Protein AF-W8T7S9-F1 (afdb_monomer_lite)

Secondary structure (DSSP, 8-state):
--HHHHHHHHHHHHHHHHHHHHHHHHHHHHHHHTSTT--HHHHHHHHHHHHHHHHHHHHHHHHHHHHHHHHHSS----HHHHHHHHHHHHHHHHHHHHHTT-TTHHHHHHHHHHHHHHHHHHHHHHHHHHHHH-SSSSTHHHHTTS-------------------

Radius of gyration: 23.25 Å; chains: 1; bounding box: 56×28×79 Å

Sequence (165 aa):
MNSYEVLKLLGWINIILASTQVSMYIVRRINKHLFKNKSETLKRSAKLLKKIHPYMGGMLAVTATIHGYMLLGGFRLHSGYFAWLIILAVVFFGWAGPRYKMKNWLKIHRALVLVLVGAVLFHVLKMKSLLFQYPYYFSARKSRANCTCRAVPNLSISSSILYFS

Organism: NCBI:txid1286171

Structure (mmCIF, N/CA/C/O backbone):
data_AF-W8T7S9-F1
#
_entry.id   AF-W8T7S9-F1
#
loop_
_atom_site.group_PDB
_atom_site.id
_atom_site.type_symbol
_atom_site.label_atom_id
_atom_site.label_alt_id
_atom_site.label_comp_id
_atom_site.label_asym_id
_atom_site.label_entity_id
_atom_site.label_seq_id
_atom_site.pdbx_PDB_ins_code
_atom_site.Cartn_x
_atom_site.Cartn_y
_atom_site.Cartn_z
_atom_site.occupancy
_atom_site.B_iso_or_equiv
_atom_site.auth_seq_id
_atom_site.auth_comp_id
_atom_site.auth_asym_id
_atom_site.auth_atom_id
_atom_site.pdbx_PDB_model_num
ATOM 1 N N . MET A 1 1 ? 22.263 11.734 -12.875 1.00 62.94 1 MET A N 1
ATOM 2 C CA . MET A 1 1 ? 21.929 10.510 -12.110 1.00 62.94 1 MET A CA 1
ATOM 3 C C . MET A 1 1 ? 21.719 9.378 -13.106 1.00 62.94 1 MET A C 1
ATOM 5 O O . MET A 1 1 ? 20.998 9.591 -14.072 1.00 62.94 1 MET A O 1
ATOM 9 N N . ASN A 1 2 ? 22.375 8.227 -12.942 1.00 77.62 2 ASN A N 1
ATOM 10 C CA . ASN A 1 2 ? 22.230 7.113 -13.887 1.00 77.62 2 ASN A CA 1
ATOM 11 C C . ASN A 1 2 ? 20.836 6.481 -13.764 1.00 77.62 2 ASN A C 1
ATOM 13 O O . ASN A 1 2 ? 20.331 6.327 -12.653 1.00 77.62 2 ASN A O 1
ATOM 17 N N . SER A 1 3 ? 20.236 6.055 -14.880 1.00 71.38 3 SER A N 1
ATOM 18 C CA . SER A 1 3 ? 18.887 5.454 -14.908 1.00 71.38 3 SER A CA 1
ATOM 19 C C . SER A 1 3 ? 18.744 4.241 -13.977 1.00 71.38 3 SER A C 1
ATOM 21 O O . SER A 1 3 ? 17.666 3.969 -13.458 1.00 71.38 3 SER A O 1
ATOM 23 N N . TYR A 1 4 ? 19.850 3.543 -13.718 1.00 74.69 4 TYR A N 1
ATOM 24 C CA . TYR A 1 4 ? 19.940 2.441 -12.763 1.00 74.69 4 TYR A CA 1
ATOM 25 C C . TYR A 1 4 ? 19.708 2.865 -11.304 1.00 74.69 4 TYR A C 1
ATOM 27 O O . TYR A 1 4 ? 18.937 2.222 -10.592 1.00 74.69 4 TYR A O 1
ATOM 35 N N . GLU A 1 5 ? 20.338 3.959 -10.871 1.00 78.44 5 GLU A N 1
ATOM 36 C CA . GLU A 1 5 ? 20.188 4.477 -9.506 1.00 78.44 5 GLU A CA 1
ATOM 37 C C . GLU A 1 5 ? 18.749 4.938 -9.264 1.00 78.44 5 GLU A C 1
ATOM 39 O O . GLU A 1 5 ? 18.167 4.659 -8.220 1.00 78.44 5 GLU A O 1
ATOM 44 N N . VAL A 1 6 ? 18.130 5.551 -10.280 1.00 80.56 6 VAL A N 1
ATOM 45 C CA . VAL A 1 6 ? 16.717 5.955 -10.245 1.00 80.56 6 VAL A CA 1
ATOM 46 C C . VAL A 1 6 ? 15.804 4.738 -10.071 1.00 80.56 6 VAL A C 1
ATOM 48 O O . VAL A 1 6 ? 14.937 4.741 -9.202 1.00 80.56 6 VAL A O 1
ATOM 51 N N . LEU A 1 7 ? 16.013 3.668 -10.845 1.00 77.88 7 LEU A N 1
ATOM 52 C CA . LEU A 1 7 ? 15.208 2.445 -10.748 1.00 77.88 7 LEU A CA 1
ATOM 53 C C . LEU A 1 7 ? 15.318 1.776 -9.374 1.00 77.88 7 LEU A C 1
ATOM 55 O O . LEU A 1 7 ? 14.298 1.378 -8.805 1.00 77.88 7 LEU A O 1
ATOM 59 N N . LYS A 1 8 ? 16.536 1.679 -8.829 1.00 79.81 8 LYS A N 1
ATOM 60 C CA . LYS A 1 8 ? 16.770 1.164 -7.474 1.00 79.81 8 LYS A CA 1
ATOM 61 C C . LYS A 1 8 ? 16.072 2.014 -6.423 1.00 79.81 8 LYS A C 1
ATOM 63 O O . LYS A 1 8 ? 15.378 1.465 -5.568 1.00 79.81 8 LYS A O 1
ATOM 68 N N . LEU A 1 9 ? 16.230 3.333 -6.502 1.00 84.69 9 LEU A N 1
ATOM 69 C CA . LEU A 1 9 ? 15.611 4.269 -5.574 1.00 84.69 9 LEU A CA 1
ATOM 70 C C . LEU A 1 9 ? 14.081 4.143 -5.605 1.00 84.69 9 LEU A C 1
ATOM 72 O O . LEU A 1 9 ? 13.463 4.017 -4.552 1.00 84.69 9 LEU A O 1
ATOM 76 N N . LEU A 1 10 ? 13.471 4.082 -6.794 1.00 83.31 10 LEU A N 1
ATOM 77 C CA . LEU A 1 10 ? 12.024 3.888 -6.953 1.00 83.31 10 LEU A CA 1
ATOM 78 C C . LEU A 1 10 ? 11.543 2.554 -6.365 1.00 83.31 10 LEU A C 1
ATOM 80 O O . LEU A 1 10 ? 10.487 2.506 -5.735 1.00 83.31 10 LEU A O 1
ATOM 84 N N . GLY A 1 11 ? 12.320 1.480 -6.536 1.00 83.00 11 GLY A N 1
ATOM 85 C CA . GLY A 1 11 ? 12.026 0.183 -5.927 1.00 83.00 11 GLY A CA 1
ATOM 86 C C . GLY A 1 11 ? 12.013 0.253 -4.398 1.00 83.00 11 GLY A C 1
ATOM 87 O O . GLY A 1 11 ? 11.049 -0.177 -3.765 1.00 83.00 11 GLY A O 1
ATOM 88 N N . TRP A 1 12 ? 13.039 0.864 -3.799 1.00 84.50 12 TRP A N 1
ATOM 89 C CA . TRP A 1 12 ? 13.114 1.064 -2.349 1.00 84.50 12 TRP A CA 1
ATOM 90 C C . TRP A 1 12 ? 11.997 1.963 -1.818 1.00 84.50 12 TRP A C 1
ATOM 92 O O . TRP A 1 12 ? 11.381 1.633 -0.805 1.00 84.50 12 TRP A O 1
ATOM 102 N N . ILE A 1 13 ? 11.676 3.049 -2.526 1.00 88.12 13 ILE A N 1
ATOM 103 C CA . ILE A 1 13 ? 10.556 3.935 -2.189 1.00 88.12 13 ILE A CA 1
ATOM 104 C C . ILE A 1 13 ? 9.239 3.150 -2.167 1.00 88.12 13 ILE A C 1
ATOM 106 O O . ILE A 1 13 ? 8.484 3.259 -1.202 1.00 88.12 13 ILE A O 1
ATOM 110 N N . ASN A 1 14 ? 8.982 2.305 -3.172 1.00 88.38 14 ASN A N 1
ATOM 111 C CA . ASN A 1 14 ? 7.786 1.459 -3.212 1.00 88.38 14 ASN A CA 1
ATOM 112 C C . ASN A 1 14 ? 7.721 0.482 -2.032 1.00 88.38 14 ASN A C 1
ATOM 114 O O . ASN A 1 14 ? 6.654 0.307 -1.446 1.00 88.38 14 ASN A O 1
ATOM 118 N N . ILE A 1 15 ? 8.849 -0.124 -1.648 1.00 85.75 15 ILE A N 1
ATOM 119 C CA . ILE A 1 15 ? 8.916 -1.033 -0.495 1.00 85.75 15 ILE A CA 1
ATOM 120 C C . ILE A 1 15 ? 8.612 -0.284 0.809 1.00 85.75 15 ILE A C 1
ATOM 122 O O . ILE A 1 15 ? 7.838 -0.785 1.622 1.00 85.75 15 ILE A O 1
ATOM 126 N N . ILE A 1 16 ? 9.167 0.916 1.002 1.00 89.31 16 ILE A N 1
ATOM 127 C CA . ILE A 1 16 ? 8.927 1.747 2.196 1.00 89.31 16 ILE A CA 1
ATOM 128 C C . ILE A 1 16 ? 7.468 2.218 2.254 1.00 89.31 16 ILE A C 1
ATOM 130 O O . ILE A 1 16 ? 6.829 2.185 3.309 1.00 89.31 16 ILE A O 1
ATOM 134 N N . LEU A 1 17 ? 6.907 2.632 1.118 1.00 87.44 17 LEU A N 1
ATOM 135 C CA . LEU A 1 17 ? 5.499 3.009 1.018 1.00 87.44 17 LEU A CA 1
ATOM 136 C C . LEU A 1 17 ? 4.602 1.815 1.362 1.00 87.44 17 LEU A C 1
ATOM 138 O O . LEU A 1 17 ? 3.727 1.933 2.218 1.00 87.44 17 LEU A O 1
ATOM 142 N N . ALA A 1 18 ? 4.852 0.650 0.761 1.00 85.88 18 ALA A N 1
ATOM 143 C CA . ALA A 1 18 ? 4.093 -0.568 1.022 1.00 85.88 18 ALA A CA 1
ATOM 144 C C . ALA A 1 18 ? 4.218 -1.031 2.484 1.00 85.88 18 ALA A C 1
ATOM 146 O O . ALA A 1 18 ? 3.207 -1.364 3.106 1.00 85.88 18 ALA A O 1
ATOM 147 N N . SER A 1 19 ? 5.422 -0.999 3.066 1.00 86.31 19 SER A N 1
ATOM 148 C CA . SER A 1 19 ? 5.642 -1.375 4.466 1.00 86.31 19 SER A CA 1
ATOM 149 C C . SER A 1 19 ? 4.883 -0.448 5.412 1.00 86.31 19 SER A C 1
ATOM 151 O O . SER A 1 19 ? 4.202 -0.924 6.319 1.00 86.31 19 SER A O 1
ATOM 153 N N . THR A 1 20 ? 4.880 0.859 5.145 1.00 86.75 20 THR A N 1
ATOM 154 C CA . THR A 1 20 ? 4.120 1.827 5.946 1.00 86.75 20 THR A CA 1
ATOM 155 C C . THR A 1 20 ? 2.613 1.553 5.909 1.00 86.75 20 THR A C 1
ATOM 157 O O . THR A 1 20 ? 1.935 1.670 6.935 1.00 86.75 20 THR A O 1
ATOM 160 N N . GLN A 1 21 ? 2.079 1.103 4.768 1.00 85.50 21 GLN A N 1
ATOM 161 C CA . GLN A 1 21 ? 0.671 0.708 4.669 1.00 85.50 21 GLN A CA 1
ATOM 162 C C . GLN A 1 21 ? 0.343 -0.523 5.518 1.00 85.50 21 GLN A C 1
ATOM 164 O O . GLN A 1 21 ? -0.700 -0.560 6.179 1.00 85.50 21 GLN A O 1
ATOM 169 N N . VAL A 1 22 ? 1.242 -1.508 5.562 1.00 85.12 22 VAL A N 1
ATOM 170 C CA . VAL A 1 22 ? 1.099 -2.690 6.425 1.00 85.12 22 VAL A CA 1
ATOM 171 C C . VAL A 1 22 ? 1.215 -2.303 7.903 1.00 85.12 22 VAL A C 1
ATOM 173 O O . VAL A 1 22 ? 0.438 -2.789 8.731 1.00 85.12 22 VAL A O 1
ATOM 176 N N . SER A 1 23 ? 2.098 -1.363 8.246 1.00 81.75 23 SER A N 1
ATOM 177 C CA . SER A 1 23 ? 2.272 -0.863 9.614 1.00 81.75 23 SER A CA 1
ATOM 178 C C . SER A 1 23 ? 0.974 -0.323 10.214 1.00 81.75 23 SER A C 1
ATOM 180 O O . SER A 1 23 ? 0.686 -0.585 11.381 1.00 81.75 23 SER A O 1
ATOM 182 N N . MET A 1 24 ? 0.119 0.349 9.433 1.00 80.94 24 MET A N 1
ATOM 183 C CA . MET A 1 24 ? -1.192 0.801 9.920 1.00 80.94 24 MET A CA 1
ATOM 184 C C . MET A 1 24 ? -2.068 -0.361 10.415 1.00 80.94 24 MET A C 1
ATOM 186 O O . MET A 1 24 ? -2.762 -0.243 11.434 1.00 80.94 24 MET A O 1
ATOM 190 N N . TYR A 1 25 ? -2.046 -1.488 9.703 1.00 81.75 25 TYR A N 1
ATOM 191 C CA . TYR A 1 25 ? -2.775 -2.688 10.100 1.00 81.75 25 TYR A CA 1
ATOM 192 C C . TYR A 1 25 ? -2.188 -3.296 11.381 1.00 81.75 25 TYR A C 1
ATOM 194 O O . TYR A 1 25 ? -2.947 -3.624 12.299 1.00 81.75 25 TYR A O 1
ATOM 202 N N . ILE A 1 26 ? -0.857 -3.363 11.483 1.00 82.25 26 ILE A N 1
ATOM 203 C CA . ILE A 1 26 ? -0.141 -3.877 12.659 1.00 82.25 26 ILE A CA 1
ATOM 204 C C . ILE A 1 26 ? -0.445 -3.028 13.900 1.00 82.25 26 ILE A C 1
ATOM 206 O O . ILE A 1 26 ? -0.873 -3.571 14.917 1.00 82.25 26 ILE A O 1
ATOM 210 N N . VAL A 1 27 ? -0.334 -1.698 13.808 1.00 80.75 27 VAL A N 1
ATOM 211 C CA . VAL A 1 27 ? -0.604 -0.770 14.924 1.00 80.75 27 VAL A CA 1
ATOM 212 C C . VAL A 1 27 ? -2.030 -0.933 15.449 1.00 80.75 27 VAL A C 1
ATOM 214 O O . VAL A 1 27 ? -2.257 -0.982 16.659 1.00 80.75 27 VAL A O 1
ATOM 217 N N . ARG A 1 28 ? -3.016 -1.083 14.555 1.00 76.94 28 ARG A N 1
ATOM 218 C CA . ARG A 1 28 ? -4.408 -1.342 14.956 1.00 76.94 28 ARG A CA 1
ATOM 219 C C . ARG A 1 28 ? -4.580 -2.698 15.635 1.00 76.94 28 ARG A C 1
ATOM 221 O O . ARG A 1 28 ? -5.375 -2.801 16.571 1.00 76.94 28 ARG A O 1
ATOM 228 N N . ARG A 1 29 ? -3.860 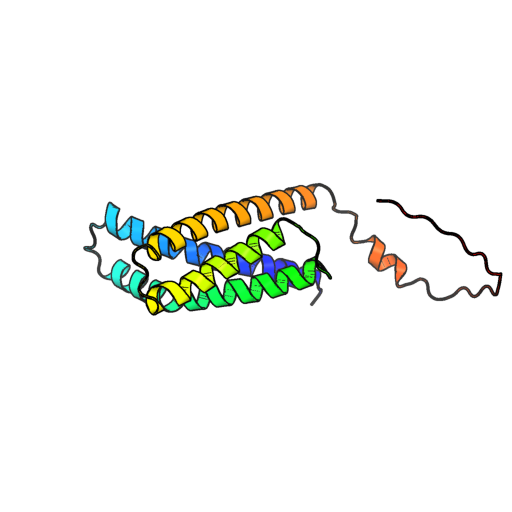-3.726 15.177 1.00 80.62 29 ARG A N 1
ATOM 229 C CA . ARG A 1 29 ? -3.890 -5.068 15.771 1.00 80.62 29 ARG A CA 1
ATOM 230 C C . ARG A 1 29 ? -3.291 -5.058 17.179 1.00 80.62 29 ARG A C 1
ATOM 232 O O . ARG A 1 29 ? -3.927 -5.558 18.101 1.00 80.62 29 ARG A O 1
ATOM 239 N N . ILE A 1 30 ? -2.129 -4.425 17.335 1.00 81.25 30 ILE A N 1
ATOM 240 C CA . ILE A 1 30 ? -1.415 -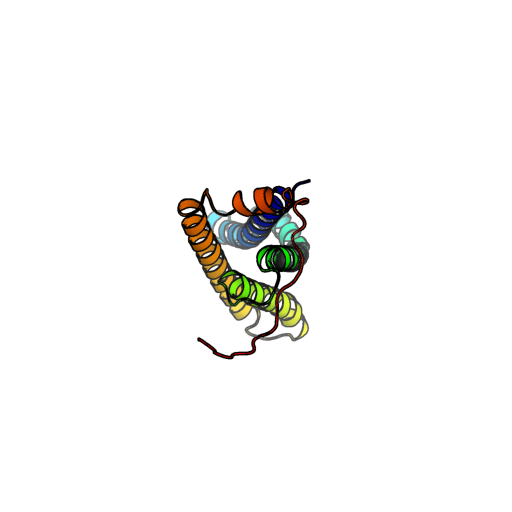4.258 18.605 1.00 81.25 30 ILE A CA 1
ATOM 241 C C . ILE A 1 30 ? -2.270 -3.484 19.609 1.00 81.25 30 ILE A C 1
ATOM 243 O O . ILE A 1 30 ? -2.478 -3.953 20.724 1.00 81.25 30 ILE A O 1
ATOM 247 N N . ASN A 1 31 ? -2.844 -2.345 19.210 1.00 78.56 31 ASN A N 1
ATOM 248 C CA . ASN A 1 31 ? -3.683 -1.550 20.108 1.00 78.56 31 ASN A CA 1
ATOM 249 C C . ASN A 1 31 ? -4.907 -2.337 20.618 1.00 78.56 31 ASN A C 1
ATOM 251 O O . ASN A 1 31 ? -5.319 -2.185 21.768 1.00 78.56 31 ASN A O 1
ATOM 255 N N . LYS A 1 32 ? -5.485 -3.200 19.770 1.00 76.44 32 LYS A N 1
ATOM 256 C CA . LYS A 1 32 ? -6.626 -4.039 20.149 1.00 76.44 32 LYS A CA 1
ATOM 257 C C . LYS A 1 32 ? -6.223 -5.179 21.091 1.00 76.44 32 LYS A C 1
ATOM 259 O O . LYS A 1 32 ? -6.927 -5.406 22.068 1.00 76.44 32 LYS A O 1
ATOM 264 N N . HIS A 1 33 ? -5.137 -5.887 20.784 1.00 78.88 33 HIS A N 1
ATOM 265 C CA . HIS A 1 33 ? -4.766 -7.127 21.476 1.00 78.88 33 HIS A CA 1
ATOM 266 C C . HIS A 1 33 ? -3.888 -6.914 22.710 1.00 78.88 33 HIS A C 1
ATOM 268 O O . HIS A 1 33 ? -4.123 -7.560 23.722 1.00 78.88 33 HIS A O 1
ATOM 274 N N . LEU A 1 34 ? -2.919 -5.997 22.654 1.00 75.75 34 LEU A N 1
ATOM 275 C CA . LEU A 1 34 ? -1.978 -5.761 23.757 1.00 75.75 34 LEU A CA 1
ATOM 276 C C . LEU A 1 34 ? -2.477 -4.684 24.723 1.00 75.75 34 LEU A C 1
ATOM 278 O O . LEU A 1 34 ? -2.411 -4.857 25.934 1.00 75.75 34 LEU A O 1
ATOM 282 N N . PHE A 1 35 ? -3.036 -3.590 24.202 1.00 74.31 35 PHE A N 1
ATOM 283 C CA . PHE A 1 35 ? -3.394 -2.425 25.023 1.00 74.31 35 PHE A CA 1
ATOM 284 C C . PHE A 1 35 ? -4.889 -2.300 25.326 1.00 74.31 35 PHE A C 1
ATOM 286 O O . PHE A 1 35 ? -5.291 -1.334 25.976 1.00 74.31 35 PHE A O 1
ATOM 293 N N . LYS A 1 36 ? -5.731 -3.227 24.834 1.00 74.19 36 LYS A N 1
ATOM 294 C CA . LYS A 1 36 ? -7.205 -3.182 24.947 1.00 74.19 36 LYS A CA 1
ATOM 295 C C . LYS A 1 36 ? -7.780 -1.778 24.684 1.00 74.19 36 LYS A C 1
ATOM 297 O O . LYS A 1 36 ? -8.760 -1.370 25.299 1.00 74.19 36 LYS A O 1
ATOM 302 N N . ASN A 1 37 ? -7.162 -1.025 23.768 1.00 67.00 37 ASN A N 1
ATOM 303 C CA . ASN A 1 37 ? -7.545 0.339 23.405 1.00 67.00 37 ASN A CA 1
ATOM 304 C C . ASN A 1 37 ? -7.446 1.398 24.536 1.00 67.00 37 ASN A C 1
ATOM 306 O O . ASN A 1 37 ? -8.129 2.422 24.464 1.00 67.00 37 ASN A O 1
ATOM 310 N N . LYS A 1 38 ? -6.617 1.189 25.571 1.00 67.19 38 LYS A N 1
ATOM 311 C CA . LYS A 1 38 ? -6.432 2.150 26.680 1.00 67.19 38 LYS A CA 1
ATOM 312 C C . LYS A 1 38 ? -5.372 3.230 26.430 1.00 67.19 38 LYS A C 1
ATOM 314 O O . LYS A 1 38 ? -5.487 4.308 26.996 1.00 67.19 38 LYS A O 1
ATOM 319 N N . SER A 1 39 ? -4.366 2.994 25.588 1.00 74.00 39 SER A N 1
ATOM 320 C CA . SER A 1 39 ? -3.277 3.965 25.389 1.00 74.00 39 SER A CA 1
ATOM 321 C C . SER A 1 39 ? -3.675 5.107 24.442 1.00 74.00 39 SER A C 1
ATOM 323 O O . SER A 1 39 ? -3.923 4.873 23.255 1.00 74.00 39 SER A O 1
ATOM 325 N N . GLU A 1 40 ? -3.667 6.347 24.931 1.00 77.06 40 GLU A N 1
ATOM 326 C CA . GLU A 1 40 ? -3.960 7.543 24.123 1.00 77.06 40 GLU A CA 1
ATOM 327 C C . GLU A 1 40 ? -2.912 7.795 23.025 1.00 77.06 40 GLU A C 1
ATOM 329 O O . GLU A 1 40 ? -3.258 8.187 21.906 1.00 77.06 40 GLU A O 1
ATOM 334 N N . THR A 1 41 ? -1.642 7.462 23.273 1.00 79.81 41 THR A N 1
ATOM 335 C CA . THR A 1 41 ? -0.555 7.627 22.293 1.00 79.81 41 THR A CA 1
ATOM 336 C C . THR A 1 41 ? -0.781 6.787 21.033 1.00 79.81 41 THR A C 1
ATOM 338 O O . THR A 1 41 ? -0.728 7.318 19.923 1.00 79.81 41 THR A O 1
ATOM 341 N N . LEU A 1 42 ? -1.133 5.497 21.165 1.00 75.44 42 LEU A N 1
ATOM 342 C CA . LEU A 1 42 ? -1.417 4.645 19.997 1.00 75.44 42 LEU A CA 1
ATOM 343 C C . LEU A 1 42 ? -2.683 5.091 19.262 1.00 75.44 42 LEU A C 1
ATOM 345 O O . LEU A 1 42 ? -2.740 4.982 18.036 1.00 75.44 42 LEU A O 1
ATOM 349 N N . LYS A 1 43 ? -3.692 5.616 19.970 1.00 79.44 43 LYS A N 1
ATOM 350 C CA . LYS A 1 43 ? -4.883 6.183 19.320 1.00 79.44 43 LYS A CA 1
ATOM 351 C C . LYS A 1 43 ? -4.521 7.402 18.478 1.00 79.44 43 LYS A C 1
ATOM 353 O O . LYS A 1 43 ? -5.008 7.514 17.350 1.00 79.44 43 LYS A O 1
ATOM 358 N N . ARG A 1 44 ? -3.663 8.294 18.986 1.00 84.06 44 ARG A N 1
ATOM 359 C CA . ARG A 1 44 ? -3.189 9.475 18.249 1.00 84.06 44 ARG A CA 1
ATOM 360 C C . ARG A 1 44 ? -2.402 9.067 17.004 1.00 84.06 44 ARG A C 1
ATOM 362 O O . ARG A 1 44 ? -2.741 9.521 15.912 1.00 84.06 44 ARG A O 1
ATOM 369 N N . SER A 1 45 ? -1.458 8.133 17.134 1.00 81.88 45 SER A N 1
ATOM 370 C CA . SER A 1 45 ? -0.703 7.595 15.994 1.00 81.88 45 SER A CA 1
ATOM 371 C C . SER A 1 45 ? -1.617 6.919 14.971 1.00 81.88 45 SER A C 1
ATOM 373 O O . SER A 1 45 ? -1.534 7.209 13.783 1.00 81.88 45 SER A O 1
ATOM 375 N N . ALA A 1 46 ? -2.573 6.093 15.405 1.00 82.12 46 ALA A N 1
ATOM 376 C CA . ALA A 1 46 ? -3.523 5.442 14.503 1.00 82.12 46 ALA A CA 1
ATOM 377 C C . ALA A 1 46 ? -4.438 6.439 13.764 1.00 82.12 46 ALA A C 1
ATOM 379 O O . ALA A 1 46 ? -4.796 6.194 12.610 1.00 82.12 46 ALA A O 1
ATOM 380 N N . LYS A 1 47 ? -4.818 7.561 14.396 1.00 84.06 47 LYS A N 1
ATOM 381 C CA . LYS A 1 47 ? -5.575 8.646 13.744 1.00 84.06 47 LYS A CA 1
ATOM 382 C C . LYS A 1 47 ? -4.742 9.341 12.666 1.00 84.06 47 LYS A C 1
ATOM 384 O O . LYS A 1 47 ? -5.251 9.546 11.565 1.00 84.06 47 LYS A O 1
ATOM 389 N N . LEU A 1 48 ? -3.478 9.657 12.958 1.00 86.06 48 LEU A N 1
ATOM 390 C CA . LEU A 1 48 ? -2.557 10.252 11.985 1.00 86.06 48 LEU A CA 1
ATOM 391 C C . LEU A 1 48 ? -2.316 9.307 10.806 1.00 86.06 48 LEU A C 1
ATOM 393 O O . LEU A 1 48 ? -2.543 9.699 9.664 1.00 86.06 48 LEU A O 1
ATOM 397 N N . LEU A 1 49 ? -1.983 8.041 11.085 1.00 83.56 49 LEU A N 1
ATOM 398 C CA . LEU A 1 49 ? -1.786 7.009 10.065 1.00 83.56 49 LEU A CA 1
ATOM 399 C C . LEU A 1 49 ? -3.034 6.840 9.190 1.00 83.56 49 LEU A C 1
ATOM 401 O O . LEU A 1 49 ? -2.917 6.755 7.976 1.00 83.56 49 LEU A O 1
ATOM 405 N N . LYS A 1 50 ? -4.241 6.877 9.772 1.00 83.81 50 LYS A N 1
ATOM 406 C CA . LYS A 1 50 ? -5.498 6.828 9.006 1.00 83.81 50 LYS A CA 1
ATOM 407 C C . LYS A 1 50 ? -5.651 8.006 8.043 1.00 83.81 50 LYS A C 1
ATOM 409 O O . LYS A 1 50 ? -6.194 7.812 6.959 1.00 83.81 50 LYS A O 1
ATOM 414 N N . LYS A 1 51 ? -5.216 9.207 8.435 1.00 86.44 51 LYS A N 1
ATOM 415 C CA . LYS A 1 51 ? -5.307 10.407 7.595 1.00 86.44 51 LYS A CA 1
ATOM 416 C C . LYS A 1 51 ? -4.335 10.335 6.418 1.00 86.44 51 LYS A C 1
ATOM 418 O O . LYS A 1 51 ? -4.731 10.670 5.311 1.00 86.44 51 LYS A O 1
ATOM 423 N N . ILE A 1 52 ? -3.105 9.867 6.646 1.00 87.56 52 ILE A N 1
ATOM 424 C CA . ILE A 1 52 ? -2.060 9.793 5.608 1.00 87.56 52 ILE A CA 1
ATOM 425 C C . ILE A 1 52 ? -2.161 8.541 4.723 1.00 87.56 52 ILE A C 1
ATOM 427 O O . ILE A 1 52 ? -1.751 8.586 3.569 1.00 87.56 52 ILE A O 1
ATOM 431 N N . HIS A 1 53 ? -2.751 7.447 5.217 1.00 86.31 53 HIS A N 1
ATOM 432 C CA . HIS A 1 53 ? -2.894 6.170 4.506 1.00 86.31 53 HIS A CA 1
ATOM 433 C C . HIS A 1 53 ? -3.399 6.288 3.055 1.00 86.31 53 HIS A C 1
ATOM 435 O O . HIS A 1 53 ? -2.741 5.740 2.168 1.00 86.31 53 HIS A O 1
ATOM 441 N N . PRO A 1 54 ? -4.513 6.991 2.755 1.00 85.81 54 PRO A N 1
ATOM 442 C CA . PRO A 1 54 ? -4.979 7.112 1.373 1.00 85.81 54 PRO A CA 1
ATOM 443 C C . PRO A 1 54 ? -3.985 7.871 0.479 1.00 85.81 54 PRO A C 1
ATOM 445 O O . PRO A 1 54 ? -3.803 7.489 -0.674 1.00 85.81 54 PRO A O 1
ATOM 448 N N . TYR A 1 55 ? -3.284 8.880 1.010 1.00 89.19 55 TYR A N 1
ATOM 449 C CA . TYR A 1 55 ? -2.256 9.619 0.267 1.00 89.19 55 TYR A CA 1
ATOM 450 C C . TYR A 1 55 ? -1.042 8.738 -0.033 1.00 89.19 55 TYR A C 1
ATOM 452 O O . TYR A 1 55 ? -0.583 8.700 -1.170 1.00 89.19 55 TYR A O 1
ATOM 460 N N . MET A 1 56 ? -0.574 7.959 0.948 1.00 88.38 56 MET A N 1
ATOM 461 C CA . MET A 1 56 ? 0.524 7.007 0.746 1.00 88.38 56 MET A CA 1
ATOM 462 C C . MET A 1 56 ? 0.155 5.909 -0.258 1.00 88.38 56 MET A C 1
ATOM 464 O O . MET A 1 56 ? 1.007 5.454 -1.015 1.00 88.38 56 MET A O 1
ATOM 468 N N . GLY A 1 57 ? -1.118 5.504 -0.306 1.00 86.38 57 GLY A N 1
ATOM 469 C CA . GLY A 1 57 ? -1.619 4.532 -1.280 1.00 86.38 57 GLY A CA 1
ATOM 470 C C . GLY A 1 57 ? -1.630 5.098 -2.696 1.00 86.38 57 GLY A C 1
ATOM 471 O O . GLY A 1 57 ? -1.192 4.427 -3.625 1.00 86.38 57 GLY A O 1
ATOM 472 N N . GLY A 1 58 ? -2.060 6.353 -2.844 1.00 88.56 58 GLY A N 1
ATOM 473 C CA . GLY A 1 58 ? -1.976 7.077 -4.111 1.00 88.56 58 GLY A CA 1
ATOM 474 C C . GLY A 1 58 ? -0.532 7.259 -4.579 1.00 88.56 58 GLY A C 1
ATOM 475 O O . GLY A 1 58 ? -0.221 6.943 -5.724 1.00 88.56 58 GLY A O 1
ATOM 476 N N . MET A 1 59 ? 0.369 7.681 -3.683 1.00 91.00 59 MET A N 1
ATOM 477 C CA . MET A 1 59 ? 1.796 7.802 -3.999 1.00 91.00 59 MET A CA 1
ATOM 478 C C . MET A 1 59 ? 2.383 6.465 -4.445 1.00 91.00 59 MET A C 1
ATOM 480 O O . MET A 1 59 ? 3.032 6.433 -5.482 1.00 91.00 59 MET A O 1
ATOM 484 N N . LEU A 1 60 ? 2.085 5.369 -3.733 1.00 89.25 60 LEU A N 1
ATOM 485 C CA . LEU A 1 60 ? 2.518 4.020 -4.106 1.00 89.25 60 LEU A CA 1
ATOM 486 C C . LEU A 1 60 ? 2.049 3.631 -5.514 1.00 89.25 60 LEU A C 1
ATOM 488 O O . LEU A 1 60 ? 2.817 3.044 -6.269 1.00 89.25 60 LEU A O 1
ATOM 492 N N . ALA A 1 61 ? 0.810 3.958 -5.889 1.00 89.75 61 ALA A N 1
ATOM 493 C CA . ALA A 1 61 ? 0.305 3.686 -7.233 1.00 89.75 61 ALA A CA 1
ATOM 494 C C . ALA A 1 61 ? 1.068 4.481 -8.304 1.00 89.75 61 ALA A C 1
ATOM 496 O O . ALA A 1 61 ? 1.467 3.918 -9.326 1.00 89.75 61 ALA A O 1
ATOM 497 N N . VAL A 1 62 ? 1.327 5.768 -8.058 1.00 90.69 62 VAL A N 1
ATOM 498 C CA . VAL A 1 62 ? 2.084 6.625 -8.984 1.00 90.69 62 VAL A CA 1
ATOM 499 C C . VAL A 1 62 ? 3.521 6.122 -9.134 1.00 90.69 62 VAL A C 1
ATOM 501 O O . VAL A 1 62 ? 3.978 5.883 -10.251 1.00 90.69 62 VAL A O 1
ATOM 504 N N . THR A 1 63 ? 4.225 5.886 -8.027 1.00 88.50 63 THR A N 1
ATOM 505 C CA . THR A 1 63 ? 5.618 5.423 -8.044 1.00 88.50 63 THR A CA 1
ATOM 506 C C . THR A 1 63 ? 5.749 4.010 -8.614 1.00 88.50 63 THR A C 1
ATOM 508 O O . THR A 1 63 ? 6.706 3.740 -9.339 1.00 88.50 63 THR A O 1
ATOM 511 N N . ALA A 1 64 ? 4.781 3.117 -8.378 1.00 85.69 64 ALA A N 1
ATOM 512 C CA . ALA A 1 64 ? 4.727 1.801 -9.018 1.00 85.69 64 ALA A CA 1
ATOM 513 C C . ALA A 1 64 ? 4.516 1.898 -10.536 1.00 85.69 64 ALA A C 1
ATOM 515 O O . ALA A 1 64 ? 5.139 1.144 -11.282 1.00 85.69 64 ALA A O 1
ATOM 516 N N . THR A 1 65 ? 3.696 2.846 -11.002 1.00 85.44 65 THR A N 1
ATOM 517 C CA . THR A 1 65 ? 3.473 3.086 -12.439 1.00 85.44 65 THR A CA 1
ATOM 518 C C . THR A 1 65 ? 4.751 3.567 -13.121 1.00 85.44 65 THR A C 1
ATOM 520 O O . THR A 1 65 ? 5.165 2.993 -14.126 1.00 85.44 65 THR A O 1
ATOM 523 N N . ILE A 1 66 ? 5.416 4.577 -12.546 1.00 85.19 66 ILE A N 1
ATOM 524 C CA . ILE A 1 66 ? 6.673 5.120 -13.085 1.00 85.19 66 ILE A CA 1
ATOM 525 C C . ILE A 1 66 ? 7.754 4.034 -13.097 1.00 85.19 66 ILE A C 1
ATOM 527 O O . ILE A 1 66 ? 8.423 3.830 -14.110 1.00 85.19 66 ILE A O 1
ATOM 531 N N . HIS A 1 67 ? 7.891 3.292 -11.994 1.00 81.50 67 HIS A N 1
ATOM 532 C CA . HIS A 1 67 ? 8.857 2.203 -11.885 1.00 81.50 67 HIS A CA 1
ATOM 533 C C . HIS A 1 67 ? 8.604 1.106 -12.929 1.00 81.50 67 HIS A C 1
ATOM 535 O O . HIS A 1 67 ? 9.541 0.670 -13.596 1.00 81.50 67 HIS A O 1
ATOM 541 N N . GLY A 1 68 ? 7.343 0.701 -13.116 1.00 75.56 68 GLY A N 1
ATOM 542 C CA . GLY A 1 68 ? 6.951 -0.284 -14.123 1.00 75.56 68 GLY A CA 1
ATOM 543 C C . GLY A 1 68 ? 7.238 0.182 -15.551 1.00 75.56 68 GLY A C 1
ATOM 544 O O . GLY A 1 68 ? 7.819 -0.570 -16.332 1.00 75.56 68 GLY A O 1
ATOM 545 N N . TYR A 1 69 ? 6.908 1.435 -15.876 1.00 75.88 69 TYR A N 1
ATOM 546 C CA . TYR A 1 69 ? 7.148 2.014 -17.200 1.00 75.88 69 TYR A CA 1
ATOM 547 C C . TYR A 1 69 ? 8.642 2.038 -17.559 1.00 75.88 69 TYR A C 1
ATOM 549 O O . TYR A 1 69 ? 9.029 1.616 -18.650 1.00 75.88 69 TYR A O 1
ATOM 557 N N . MET A 1 70 ? 9.497 2.452 -16.615 1.00 71.12 70 MET A N 1
ATOM 558 C CA . MET A 1 70 ? 10.948 2.519 -16.825 1.00 71.12 70 MET A CA 1
ATOM 559 C C . MET A 1 70 ? 11.609 1.140 -16.981 1.00 71.12 70 MET A C 1
ATOM 561 O O . MET A 1 70 ? 12.600 1.021 -17.698 1.00 71.12 70 MET A O 1
ATOM 565 N N . LEU A 1 71 ? 11.094 0.106 -16.307 1.00 64.50 71 LEU A N 1
ATOM 566 C CA . LEU A 1 71 ? 11.649 -1.253 -16.366 1.00 64.50 71 LEU A CA 1
ATOM 567 C C . LEU A 1 71 ? 11.257 -2.004 -17.636 1.00 64.50 71 LEU A C 1
ATOM 569 O O . LEU A 1 71 ? 12.038 -2.807 -18.144 1.00 64.50 71 LEU A O 1
ATOM 573 N N . LEU A 1 72 ? 10.039 -1.779 -18.121 1.00 56.91 72 LEU A N 1
ATOM 574 C CA . LEU A 1 72 ? 9.477 -2.584 -19.194 1.00 56.91 72 LEU A CA 1
ATOM 575 C C . LEU A 1 72 ? 9.700 -1.980 -20.584 1.00 56.91 72 LEU A C 1
ATOM 577 O O . LEU A 1 72 ? 9.772 -2.742 -21.547 1.00 56.91 72 LEU A O 1
ATOM 581 N N . GLY A 1 73 ? 9.804 -0.651 -20.715 1.00 51.78 73 GLY A N 1
ATOM 582 C CA . GLY A 1 73 ? 9.919 0.010 -22.024 1.00 51.78 73 GLY A CA 1
ATOM 583 C C . GLY A 1 73 ? 8.795 -0.351 -23.018 1.00 51.78 73 GLY A C 1
ATOM 584 O O . GLY A 1 73 ? 8.960 -0.128 -24.213 1.00 51.78 73 GLY A O 1
ATOM 585 N N . GLY A 1 74 ? 7.691 -0.951 -22.541 1.00 49.59 74 GLY A N 1
ATOM 586 C CA . GLY A 1 74 ? 6.576 -1.518 -23.314 1.00 49.59 74 GLY A CA 1
ATOM 587 C C . GLY A 1 74 ? 5.668 -2.425 -22.457 1.00 49.59 74 GLY A C 1
ATOM 588 O O . GLY A 1 74 ? 5.978 -2.711 -21.307 1.00 49.59 74 GLY A O 1
ATOM 589 N N . PHE A 1 75 ? 4.532 -2.903 -22.973 1.00 45.53 75 PHE A N 1
ATOM 590 C CA . PHE A 1 75 ? 3.648 -3.825 -22.236 1.00 45.53 75 PHE A CA 1
ATOM 591 C C . PHE A 1 75 ? 4.138 -5.276 -22.359 1.00 45.53 75 PHE A C 1
ATOM 593 O O . PHE A 1 75 ? 3.796 -5.977 -23.307 1.00 45.53 75 PHE A O 1
ATOM 600 N N . ARG A 1 76 ? 4.932 -5.757 -21.395 1.00 54.38 76 ARG A N 1
ATOM 601 C CA . ARG A 1 76 ? 5.227 -7.195 -21.246 1.00 54.38 76 ARG A CA 1
ATOM 602 C C . ARG A 1 76 ? 4.566 -7.733 -19.981 1.00 54.38 76 ARG A C 1
ATOM 604 O O . ARG A 1 76 ? 4.738 -7.169 -18.901 1.00 54.38 76 ARG A O 1
ATOM 611 N N . LEU A 1 77 ? 3.824 -8.833 -20.115 1.00 52.22 77 LEU A N 1
ATOM 612 C CA . LEU A 1 77 ? 3.171 -9.524 -19.002 1.00 52.22 77 LEU A CA 1
ATOM 613 C C . LEU A 1 77 ? 4.235 -10.114 -18.063 1.00 52.22 77 LEU A C 1
ATOM 615 O O . LEU A 1 77 ? 4.742 -11.214 -18.265 1.00 52.22 77 LEU A O 1
ATOM 619 N N . HIS A 1 78 ? 4.609 -9.351 -17.038 1.00 68.31 78 HIS A N 1
ATOM 620 C CA . HIS A 1 78 ? 5.514 -9.783 -15.977 1.00 68.31 78 HIS A CA 1
ATOM 621 C C . HIS A 1 78 ? 4.813 -9.719 -14.617 1.00 68.31 78 HIS A C 1
ATOM 623 O O . HIS A 1 78 ? 3.787 -9.055 -14.467 1.00 68.31 78 HIS A O 1
ATOM 629 N N . SER A 1 79 ? 5.392 -10.357 -13.595 1.00 74.12 79 SER A N 1
ATOM 630 C CA . SER A 1 79 ? 4.855 -10.346 -12.221 1.00 74.12 79 SER A CA 1
ATOM 631 C C . SER A 1 79 ? 4.607 -8.930 -11.676 1.00 74.12 79 SER A C 1
ATOM 633 O O . SER A 1 79 ? 3.723 -8.740 -10.846 1.00 74.12 79 SER A O 1
ATOM 635 N N . GLY A 1 80 ? 5.332 -7.928 -12.189 1.00 72.81 80 GLY A N 1
ATOM 636 C CA . GLY A 1 80 ? 5.139 -6.518 -11.842 1.00 72.81 80 GLY A CA 1
ATOM 637 C C . GLY A 1 80 ? 3.831 -5.915 -12.368 1.00 72.81 80 GLY A C 1
ATOM 638 O O . GLY A 1 80 ? 3.225 -5.104 -11.675 1.00 72.81 80 GLY A O 1
ATOM 639 N N . TYR A 1 81 ? 3.344 -6.342 -13.540 1.00 80.19 81 TYR A N 1
ATOM 640 C CA . TYR A 1 81 ? 2.069 -5.863 -14.091 1.00 80.19 81 TYR A CA 1
ATOM 641 C C . TYR A 1 81 ? 0.880 -6.367 -13.265 1.00 80.19 81 TYR A C 1
ATOM 643 O O . TYR A 1 81 ? -0.041 -5.612 -12.962 1.00 80.19 81 TYR A O 1
ATOM 651 N N . PHE A 1 82 ? 0.943 -7.625 -12.819 1.00 83.19 82 PHE A N 1
ATOM 652 C CA . PHE A 1 82 ? -0.068 -8.195 -11.931 1.00 83.19 82 PHE A CA 1
ATOM 653 C C . PHE A 1 82 ? -0.107 -7.465 -10.582 1.00 83.19 82 PHE A C 1
ATOM 655 O O . PHE A 1 82 ? -1.176 -7.071 -10.121 1.00 83.19 82 PHE A O 1
ATOM 662 N N . ALA A 1 83 ? 1.062 -7.203 -9.984 1.00 85.25 83 ALA A N 1
ATOM 663 C CA . ALA A 1 83 ? 1.153 -6.404 -8.765 1.00 85.25 83 ALA A CA 1
ATOM 664 C C . ALA A 1 83 ? 0.572 -4.993 -8.966 1.00 85.25 83 ALA A C 1
ATOM 666 O O . ALA A 1 83 ? -0.195 -4.526 -8.128 1.00 85.25 83 ALA A O 1
ATOM 667 N N . TRP A 1 84 ? 0.870 -4.341 -10.092 1.00 86.25 84 TRP A N 1
ATOM 668 C CA . TRP A 1 84 ? 0.350 -3.012 -10.417 1.00 86.25 84 TRP A CA 1
ATOM 669 C C . TRP A 1 84 ? -1.179 -2.975 -10.559 1.00 86.25 84 TRP A C 1
ATOM 671 O O . TRP A 1 84 ? -1.822 -2.108 -9.965 1.00 86.25 84 TRP A O 1
ATOM 681 N N . LEU A 1 85 ? -1.782 -3.944 -11.259 1.00 88.12 85 LEU A N 1
ATOM 682 C CA . LEU A 1 85 ? -3.243 -4.059 -11.357 1.00 88.12 85 LEU A CA 1
ATOM 683 C C . LEU A 1 85 ? -3.896 -4.217 -9.981 1.00 88.12 85 LEU A C 1
ATOM 685 O O . LEU A 1 85 ? -4.918 -3.589 -9.700 1.00 88.12 85 LEU A O 1
ATOM 689 N N . ILE A 1 86 ? -3.289 -5.012 -9.095 1.00 89.94 86 ILE A N 1
ATOM 690 C CA . ILE A 1 86 ? -3.791 -5.164 -7.729 1.00 89.94 86 ILE A CA 1
ATOM 691 C C . ILE A 1 86 ? -3.659 -3.846 -6.954 1.00 89.94 86 ILE A C 1
ATOM 693 O O . ILE A 1 86 ? -4.593 -3.487 -6.240 1.00 89.94 86 ILE A O 1
ATOM 697 N N . ILE A 1 87 ? -2.555 -3.097 -7.096 1.00 89.56 87 ILE A N 1
ATOM 698 C CA . ILE A 1 87 ? -2.405 -1.772 -6.460 1.00 89.56 87 ILE A CA 1
ATOM 699 C C . ILE A 1 87 ? -3.545 -0.849 -6.895 1.00 89.56 87 ILE A C 1
ATOM 701 O O . ILE A 1 87 ? -4.196 -0.243 -6.041 1.00 89.56 87 ILE A O 1
ATOM 705 N N . LEU A 1 88 ? -3.827 -0.779 -8.199 1.00 90.75 88 LEU A N 1
ATOM 706 C CA . LEU A 1 88 ? -4.934 0.020 -8.719 1.00 90.75 88 LEU A CA 1
ATOM 707 C C . LEU A 1 88 ? -6.277 -0.423 -8.146 1.00 90.75 88 LEU A C 1
ATOM 709 O O . LEU A 1 88 ? -7.041 0.422 -7.685 1.00 90.75 88 LEU A O 1
ATOM 713 N N . ALA A 1 89 ? -6.549 -1.728 -8.099 1.00 91.00 89 ALA A N 1
ATOM 714 C CA . ALA A 1 89 ? -7.771 -2.247 -7.493 1.00 91.00 89 ALA A CA 1
ATOM 715 C C . ALA A 1 89 ? -7.868 -1.871 -6.003 1.00 91.00 89 ALA A C 1
ATOM 717 O O . ALA A 1 89 ? -8.905 -1.391 -5.550 1.00 91.00 89 ALA A O 1
ATOM 718 N N . VAL A 1 90 ? -6.787 -2.023 -5.231 1.00 91.31 90 VAL A N 1
ATOM 719 C CA . VAL A 1 90 ? -6.745 -1.672 -3.802 1.00 91.31 90 VAL A CA 1
ATOM 720 C C . VAL A 1 90 ? -7.047 -0.191 -3.586 1.00 91.31 90 VAL A C 1
ATOM 722 O O . VAL A 1 90 ? -7.845 0.129 -2.703 1.00 91.31 90 VAL A O 1
ATOM 725 N N . VAL A 1 91 ? -6.441 0.699 -4.377 1.00 90.19 91 VAL A N 1
ATOM 726 C CA . VAL A 1 91 ? -6.656 2.153 -4.290 1.00 90.19 91 VAL A CA 1
ATOM 727 C C . VAL A 1 91 ? -8.063 2.531 -4.752 1.00 90.19 91 VAL A C 1
ATOM 729 O O . VAL A 1 91 ? -8.738 3.309 -4.077 1.00 90.19 91 VAL A O 1
ATOM 732 N N . PHE A 1 92 ? -8.540 1.940 -5.849 1.00 89.81 92 PHE A N 1
ATOM 733 C CA . PHE A 1 92 ? -9.870 2.191 -6.394 1.00 89.81 92 PHE A CA 1
ATOM 734 C C . PHE A 1 92 ? -10.964 1.780 -5.415 1.00 89.81 92 PHE A C 1
ATOM 736 O O . PHE A 1 92 ? -11.781 2.614 -5.030 1.00 89.81 92 PHE A O 1
ATOM 743 N N . PHE A 1 93 ? -10.946 0.532 -4.935 1.00 88.31 93 PHE A N 1
ATOM 744 C CA . PHE A 1 93 ? -11.867 0.098 -3.888 1.00 88.31 93 PHE A CA 1
ATOM 745 C C . PHE A 1 93 ? -11.668 0.966 -2.640 1.00 88.31 93 PHE A C 1
ATOM 747 O O . PHE A 1 93 ? -12.658 1.437 -2.085 1.00 88.31 93 PHE A O 1
ATOM 754 N N . GLY A 1 94 ? -10.403 1.229 -2.270 1.00 86.00 94 GLY A N 1
ATOM 755 C CA . GLY A 1 94 ? -9.923 2.219 -1.293 1.00 86.00 94 GLY A CA 1
ATOM 756 C C . GLY A 1 94 ? -10.813 3.441 -1.143 1.00 86.00 94 GLY A C 1
ATOM 757 O O . GLY A 1 94 ? -11.298 3.790 -0.064 1.00 86.00 94 GLY A O 1
ATOM 758 N N . TRP A 1 95 ? -10.991 4.082 -2.286 1.00 87.31 95 TRP A N 1
ATOM 759 C CA . TRP A 1 95 ? -11.678 5.343 -2.450 1.00 87.31 95 TRP A CA 1
ATOM 760 C C . TRP A 1 95 ? -13.185 5.173 -2.699 1.00 87.31 95 TRP A C 1
ATOM 762 O O . TRP A 1 95 ? -13.997 5.884 -2.104 1.00 87.31 95 TRP A O 1
ATOM 772 N N . ALA A 1 96 ? -13.574 4.198 -3.523 1.00 87.81 96 ALA A N 1
ATOM 773 C CA . ALA A 1 96 ? -14.956 3.956 -3.926 1.00 87.81 96 ALA A CA 1
ATOM 774 C C . ALA A 1 96 ? -15.814 3.397 -2.778 1.00 87.81 96 ALA A C 1
ATOM 776 O O . ALA A 1 96 ? -16.936 3.842 -2.549 1.00 87.81 96 ALA A O 1
ATOM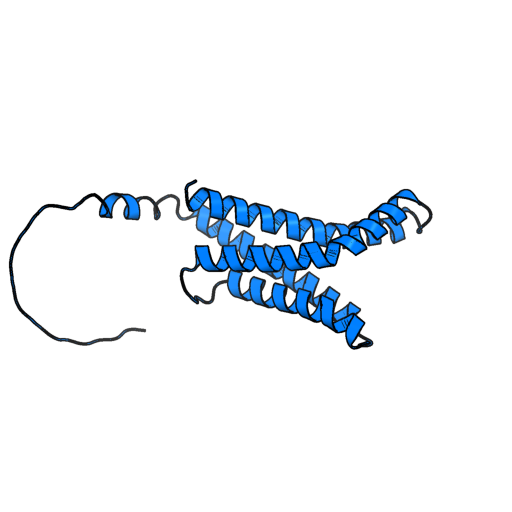 777 N N . GLY A 1 97 ? -15.294 2.449 -2.005 1.00 85.06 97 GLY A N 1
ATOM 778 C CA . GLY A 1 97 ? -16.047 1.733 -0.980 1.00 85.06 97 GLY A CA 1
ATOM 779 C C . GLY A 1 97 ? -16.775 2.600 0.060 1.00 85.06 97 GLY A C 1
ATOM 780 O O . GLY A 1 97 ? -17.975 2.384 0.261 1.00 85.06 97 GLY A O 1
ATOM 781 N N . PRO A 1 98 ? -16.128 3.592 0.710 1.00 82.38 98 PRO A N 1
ATOM 782 C CA . PRO A 1 98 ? -16.831 4.497 1.620 1.00 82.38 98 PRO A CA 1
ATOM 783 C C . PRO A 1 98 ? -17.823 5.419 0.895 1.00 82.38 98 PRO A C 1
ATOM 785 O O . PRO A 1 98 ? -18.831 5.797 1.488 1.00 82.38 98 PRO A O 1
ATOM 788 N N . ARG A 1 99 ? -17.572 5.756 -0.377 1.00 86.06 99 ARG A N 1
ATOM 789 C CA . ARG A 1 99 ? -18.425 6.648 -1.174 1.00 86.06 99 ARG A CA 1
ATOM 790 C C . ARG A 1 99 ? -19.717 5.964 -1.628 1.00 86.06 99 ARG A C 1
ATOM 792 O O . ARG A 1 99 ? -20.774 6.579 -1.569 1.00 86.06 99 ARG A O 1
ATOM 799 N N . TYR A 1 100 ? -19.645 4.680 -1.977 1.00 87.06 100 TYR A N 1
ATOM 800 C CA . TYR A 1 100 ? -20.791 3.870 -2.414 1.00 87.06 100 TYR A CA 1
ATOM 801 C C . TYR A 1 100 ? -21.444 3.045 -1.289 1.00 87.06 100 TYR A C 1
ATOM 803 O O . TYR A 1 100 ? -22.301 2.209 -1.562 1.00 87.06 100 TYR A O 1
ATOM 811 N N . LYS A 1 101 ? -21.056 3.253 -0.019 1.00 82.31 101 LYS A N 1
ATOM 812 C CA . LYS A 1 101 ? -21.648 2.603 1.175 1.00 82.31 101 LYS A CA 1
ATOM 813 C C . LYS A 1 101 ? -21.794 1.071 1.061 1.00 82.31 101 LYS A C 1
ATOM 815 O O . LYS A 1 101 ? -22.738 0.480 1.586 1.00 82.31 101 LYS A O 1
ATOM 820 N N . MET A 1 102 ? -20.852 0.397 0.401 1.00 81.88 102 MET A N 1
ATOM 821 C CA . MET A 1 102 ? -20.927 -1.054 0.204 1.00 81.88 102 MET A CA 1
ATOM 822 C C . MET A 1 102 ? -20.772 -1.801 1.542 1.00 81.88 102 MET A C 1
ATOM 824 O O . MET A 1 102 ? -19.784 -1.613 2.254 1.00 81.88 102 MET A O 1
ATOM 828 N N . LYS A 1 103 ? -21.699 -2.712 1.874 1.00 82.06 103 LYS A N 1
ATOM 829 C CA . LYS A 1 103 ? -21.704 -3.445 3.163 1.00 82.06 103 LYS A CA 1
ATOM 830 C C . LYS A 1 103 ? -20.417 -4.249 3.418 1.00 82.06 103 LYS A C 1
ATOM 832 O O . LYS A 1 103 ? -19.913 -4.280 4.538 1.00 82.06 103 LYS A O 1
ATOM 837 N N . ASN A 1 104 ? -19.847 -4.852 2.372 1.00 87.12 104 ASN A N 1
ATOM 838 C CA . ASN A 1 104 ? -18.672 -5.730 2.470 1.00 87.12 104 ASN A CA 1
ATOM 839 C C . ASN A 1 104 ? -17.362 -5.081 1.993 1.00 87.12 104 ASN A C 1
ATOM 841 O O . ASN A 1 104 ? -16.338 -5.763 1.922 1.00 87.12 104 ASN A O 1
ATOM 845 N N . TRP A 1 105 ? -17.360 -3.774 1.711 1.00 88.25 105 TRP A N 1
ATOM 846 C CA . TRP A 1 105 ? -16.209 -3.073 1.128 1.00 88.25 105 TRP A CA 1
ATOM 847 C C . TRP A 1 105 ? -14.924 -3.289 1.941 1.00 88.25 105 TRP A C 1
ATOM 849 O O . TRP A 1 105 ? -13.881 -3.630 1.390 1.00 88.25 105 TRP A O 1
ATOM 859 N N . LEU A 1 106 ? -15.006 -3.184 3.270 1.00 84.62 106 LEU A N 1
ATOM 860 C CA . LEU A 1 106 ? -13.834 -3.304 4.134 1.00 84.62 106 LEU A CA 1
ATOM 861 C C . LEU A 1 106 ? -13.258 -4.729 4.159 1.00 84.62 106 LEU A C 1
ATOM 863 O O . LEU A 1 106 ? -12.060 -4.892 4.381 1.00 84.62 106 LEU A O 1
ATOM 867 N N . LYS A 1 107 ? -14.091 -5.758 3.946 1.00 87.88 107 LYS A N 1
ATOM 868 C CA . LYS A 1 107 ? -13.630 -7.150 3.819 1.00 87.88 107 LYS A CA 1
ATOM 869 C C . LYS A 1 107 ? -12.885 -7.333 2.496 1.00 87.88 107 LYS A C 1
ATOM 871 O O . LYS A 1 107 ? -11.768 -7.838 2.509 1.00 87.88 107 LYS A O 1
ATOM 876 N N . ILE A 1 108 ? -13.467 -6.842 1.398 1.00 89.00 108 ILE A N 1
ATOM 877 C CA . ILE A 1 108 ? -12.881 -6.903 0.050 1.00 89.00 108 ILE A CA 1
ATOM 878 C C . ILE A 1 108 ? -11.550 -6.151 0.009 1.00 89.00 108 ILE A C 1
ATOM 880 O O . ILE A 1 108 ? -10.549 -6.704 -0.426 1.00 89.00 108 ILE A O 1
ATOM 884 N N . HIS A 1 109 ? -11.500 -4.932 0.547 1.00 88.50 109 HIS A N 1
ATOM 885 C CA . HIS A 1 109 ? -10.269 -4.147 0.613 1.00 88.50 109 HIS A CA 1
ATOM 886 C C . HIS A 1 109 ? -9.149 -4.880 1.343 1.00 88.50 109 HIS A C 1
ATOM 888 O O . HIS A 1 109 ? -8.027 -4.939 0.859 1.00 88.50 109 HIS A O 1
ATOM 894 N N . ARG A 1 110 ? -9.454 -5.477 2.503 1.00 86.88 110 ARG A N 1
ATOM 895 C CA . ARG A 1 110 ? -8.463 -6.246 3.264 1.00 86.88 110 ARG A CA 1
ATOM 896 C C . ARG A 1 110 ? -8.003 -7.486 2.506 1.00 86.88 110 ARG A C 1
ATOM 898 O O . ARG A 1 110 ? -6.815 -7.778 2.536 1.00 86.88 110 ARG A O 1
ATOM 905 N N . ALA A 1 111 ? -8.916 -8.191 1.838 1.00 90.00 111 ALA A N 1
ATOM 906 C CA . ALA A 1 111 ? -8.562 -9.332 1.001 1.00 90.00 111 ALA A CA 1
ATOM 907 C C . ALA A 1 111 ? -7.626 -8.905 -0.140 1.00 90.00 111 ALA A C 1
ATOM 909 O O . ALA A 1 111 ? -6.570 -9.504 -0.314 1.00 90.00 111 ALA A O 1
ATOM 910 N N . LEU A 1 112 ? -7.942 -7.808 -0.836 1.00 89.88 112 LEU A N 1
ATOM 911 C CA . LEU A 1 112 ? -7.096 -7.252 -1.893 1.00 89.88 112 LEU A CA 1
ATOM 912 C C . LEU A 1 112 ? -5.718 -6.822 -1.376 1.00 89.88 112 LEU A C 1
ATOM 914 O O . LEU A 1 112 ? -4.722 -7.067 -2.044 1.00 89.88 112 LEU A O 1
ATOM 918 N N . VAL A 1 113 ? -5.634 -6.235 -0.179 1.00 88.19 113 VAL A N 1
ATOM 919 C CA . VAL A 1 113 ? -4.345 -5.883 0.441 1.00 88.19 113 VAL A CA 1
ATOM 920 C C . VAL A 1 113 ? -3.512 -7.132 0.746 1.00 88.19 113 VAL A C 1
ATOM 922 O O . VAL A 1 113 ? -2.307 -7.119 0.520 1.00 88.19 113 VAL A O 1
ATOM 925 N N . LEU A 1 114 ? -4.120 -8.225 1.219 1.00 88.38 114 LEU A N 1
ATOM 926 C CA . LEU A 1 114 ? -3.397 -9.485 1.441 1.00 88.38 114 LEU A CA 1
ATOM 927 C C . LEU A 1 114 ? -2.872 -10.073 0.128 1.00 88.38 114 LEU A C 1
ATOM 929 O O . LEU A 1 114 ? -1.707 -10.464 0.053 1.00 88.38 114 LEU A O 1
ATOM 933 N N . VAL A 1 115 ? -3.705 -10.072 -0.914 1.00 90.69 115 VAL A N 1
ATOM 934 C CA . VAL A 1 115 ? -3.307 -10.499 -2.262 1.00 90.69 115 VAL A CA 1
ATOM 935 C C . VAL A 1 115 ? -2.184 -9.607 -2.799 1.00 90.69 115 VAL A C 1
ATOM 937 O O . VAL A 1 115 ? -1.220 -10.119 -3.361 1.00 90.69 115 VAL A O 1
ATOM 940 N N . LEU A 1 116 ? -2.249 -8.292 -2.562 1.00 88.69 116 LEU A N 1
ATOM 941 C CA . LEU A 1 116 ? -1.207 -7.344 -2.952 1.00 88.69 116 LEU A CA 1
ATOM 942 C C . LEU A 1 116 ? 0.127 -7.654 -2.277 1.00 88.69 116 LEU A C 1
ATOM 944 O O . LEU A 1 116 ? 1.151 -7.712 -2.949 1.00 88.69 116 LEU A O 1
ATOM 948 N N . VAL A 1 117 ? 0.125 -7.863 -0.958 1.00 87.88 117 VAL A N 1
ATOM 949 C CA . VAL A 1 117 ? 1.344 -8.199 -0.210 1.00 87.88 117 VAL A CA 1
ATOM 950 C C . VAL A 1 117 ? 1.952 -9.495 -0.748 1.00 87.88 117 VAL A C 1
ATOM 952 O O . VAL A 1 117 ? 3.153 -9.533 -1.006 1.00 87.88 117 VAL A O 1
ATOM 955 N N . GLY A 1 118 ? 1.132 -10.520 -1.000 1.00 87.56 118 GLY A N 1
ATOM 956 C CA . GLY A 1 118 ? 1.585 -11.766 -1.623 1.00 87.56 118 GLY A CA 1
ATOM 957 C C . GLY A 1 118 ? 2.186 -11.551 -3.017 1.00 87.56 118 GLY A C 1
ATOM 958 O O . GLY A 1 118 ? 3.279 -12.038 -3.299 1.00 87.56 118 GLY A O 1
ATOM 959 N N . ALA A 1 119 ? 1.523 -10.765 -3.867 1.00 86.56 119 ALA A N 1
ATOM 960 C CA . ALA A 1 119 ? 1.991 -10.460 -5.218 1.00 86.56 119 ALA A CA 1
ATOM 961 C C . ALA A 1 119 ? 3.303 -9.658 -5.223 1.00 86.56 119 ALA A C 1
ATOM 963 O O . ALA A 1 119 ? 4.198 -9.952 -6.014 1.00 86.56 119 ALA A O 1
ATOM 964 N N . VAL A 1 120 ? 3.448 -8.677 -4.325 1.00 84.88 120 VAL A N 1
ATOM 965 C CA . VAL A 1 120 ? 4.678 -7.884 -4.175 1.00 84.88 120 VAL A CA 1
ATOM 966 C C . VAL A 1 120 ? 5.821 -8.754 -3.663 1.00 84.88 120 VAL A C 1
ATOM 968 O O . VAL A 1 120 ? 6.914 -8.689 -4.220 1.00 84.88 120 VAL A O 1
ATOM 971 N N . LEU A 1 121 ? 5.587 -9.607 -2.660 1.00 84.75 121 LEU A N 1
ATOM 972 C CA . LEU A 1 121 ? 6.601 -10.550 -2.179 1.00 84.75 121 LEU A CA 1
ATOM 973 C C . LEU A 1 121 ? 7.055 -11.489 -3.297 1.00 84.75 121 LEU A C 1
ATOM 975 O O . LEU A 1 121 ? 8.253 -11.635 -3.524 1.00 84.75 121 LEU A O 1
ATOM 979 N N . PHE A 1 122 ? 6.114 -12.061 -4.048 1.00 84.19 122 PHE A N 1
ATOM 980 C CA . PHE A 1 122 ? 6.426 -12.910 -5.195 1.00 84.19 122 PHE A CA 1
ATOM 981 C C . PHE A 1 122 ? 7.223 -12.158 -6.273 1.00 84.19 122 PHE A C 1
ATOM 983 O O . PHE A 1 122 ? 8.203 -12.680 -6.805 1.00 84.19 122 PHE A O 1
ATOM 990 N N . HIS A 1 123 ? 6.850 -10.909 -6.568 1.00 81.69 123 HIS A N 1
ATOM 991 C CA . HIS A 1 123 ? 7.568 -10.059 -7.514 1.00 81.69 123 HIS A CA 1
ATOM 992 C C . HIS A 1 123 ? 9.007 -9.774 -7.058 1.00 81.69 123 HIS A C 1
ATOM 994 O O . HIS A 1 123 ? 9.937 -9.955 -7.843 1.00 81.69 123 HIS A O 1
ATOM 1000 N N . VAL A 1 124 ? 9.204 -9.402 -5.789 1.00 79.25 124 VAL A N 1
ATOM 1001 C CA . VAL A 1 124 ? 10.528 -9.119 -5.214 1.00 79.25 124 VAL A CA 1
ATOM 1002 C C . VAL A 1 124 ? 11.397 -10.376 -5.181 1.00 79.25 124 VAL A C 1
ATOM 1004 O O . VAL A 1 124 ? 12.566 -10.303 -5.551 1.00 79.25 124 VAL A O 1
ATOM 1007 N N . LEU A 1 125 ? 10.847 -11.532 -4.796 1.00 78.00 125 LEU A N 1
ATOM 1008 C CA . LEU A 1 125 ? 11.584 -12.799 -4.772 1.00 78.00 125 LEU A CA 1
ATOM 1009 C C . LEU A 1 125 ? 12.029 -13.222 -6.176 1.00 78.00 125 LEU A C 1
ATOM 1011 O O . LEU A 1 125 ? 13.202 -13.535 -6.366 1.00 78.00 125 LEU A O 1
ATOM 1015 N N . LYS A 1 126 ? 11.133 -13.145 -7.169 1.00 72.00 126 LYS A N 1
ATOM 1016 C CA . LYS A 1 126 ? 11.459 -13.453 -8.570 1.00 72.00 126 LYS A CA 1
ATOM 1017 C C . LYS A 1 126 ? 12.500 -12.488 -9.149 1.00 72.00 126 LYS A C 1
ATOM 1019 O O . LYS A 1 126 ? 13.403 -12.898 -9.874 1.00 72.00 126 LYS A O 1
ATOM 1024 N N . MET A 1 127 ? 12.395 -11.198 -8.835 1.00 67.38 127 MET A N 1
ATOM 1025 C CA . MET A 1 127 ? 13.376 -10.203 -9.274 1.00 67.38 127 MET A CA 1
ATOM 1026 C C . MET A 1 127 ? 14.740 -10.442 -8.609 1.00 67.38 127 MET A C 1
ATOM 1028 O O . MET A 1 127 ? 15.774 -10.376 -9.271 1.00 67.38 127 MET A O 1
ATOM 1032 N N . LYS A 1 128 ? 14.756 -10.777 -7.311 1.00 60.78 128 LYS A N 1
ATOM 1033 C CA . LYS A 1 128 ? 15.981 -11.094 -6.567 1.00 60.78 128 LYS A CA 1
ATOM 1034 C C . LYS A 1 128 ? 16.665 -12.351 -7.112 1.00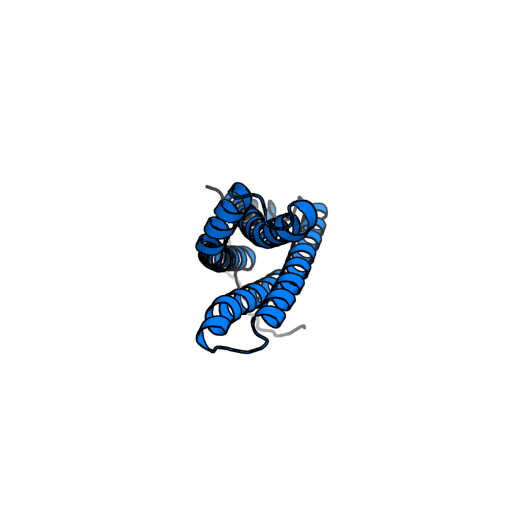 60.78 128 LYS A C 1
ATOM 1036 O O . LYS A 1 128 ? 17.886 -12.344 -7.238 1.00 60.78 128 LYS A O 1
ATOM 1041 N N . SER A 1 129 ? 15.907 -13.382 -7.498 1.00 51.84 129 SER A N 1
ATOM 1042 C CA . SER A 1 129 ? 16.471 -14.577 -8.143 1.00 51.84 129 SER A CA 1
ATOM 1043 C C . SER A 1 129 ? 17.047 -14.280 -9.531 1.00 51.84 129 SER A C 1
ATOM 1045 O O . SER A 1 129 ? 18.073 -14.840 -9.894 1.00 51.84 129 SER A O 1
ATOM 1047 N N . LEU A 1 130 ? 16.456 -13.350 -10.292 1.00 50.38 130 LEU A N 1
ATOM 1048 C CA . LEU A 1 130 ? 16.999 -12.937 -11.594 1.00 50.38 130 LEU A CA 1
ATOM 1049 C C . LEU A 1 130 ? 18.273 -12.081 -11.466 1.00 50.38 130 LEU A C 1
ATOM 1051 O O . LEU A 1 130 ? 19.169 -12.199 -12.300 1.00 50.38 130 LEU A O 1
ATOM 1055 N N . LEU A 1 131 ? 18.396 -11.264 -10.412 1.00 48.91 131 LEU A N 1
ATOM 1056 C CA . LEU A 1 131 ? 19.611 -10.481 -10.136 1.00 48.91 131 LEU A CA 1
ATOM 1057 C C . LEU A 1 131 ? 20.797 -11.343 -9.681 1.00 48.91 131 LEU A C 1
ATOM 1059 O O . LEU A 1 131 ? 21.938 -10.960 -9.921 1.00 48.91 131 LEU A O 1
ATOM 1063 N N . PHE A 1 132 ? 20.545 -12.505 -9.073 1.00 48.53 132 PHE A N 1
ATOM 1064 C CA . PHE A 1 132 ? 21.603 -13.458 -8.723 1.00 48.53 132 PHE A CA 1
ATOM 1065 C C . PHE A 1 132 ? 22.135 -14.232 -9.943 1.00 48.53 132 PHE A C 1
ATOM 1067 O O . PHE A 1 132 ? 23.255 -14.732 -9.903 1.00 48.53 132 PHE A O 1
ATOM 1074 N N . GLN A 1 133 ? 21.369 -14.288 -11.041 1.00 44.06 133 GLN A N 1
ATOM 1075 C CA . GLN A 1 133 ? 21.731 -15.045 -12.244 1.00 44.06 133 GLN A CA 1
ATOM 1076 C C . GLN A 1 133 ? 22.419 -14.196 -13.333 1.00 44.06 133 GLN A C 1
ATOM 1078 O O . GLN A 1 133 ? 23.065 -14.751 -14.217 1.00 44.06 133 GLN A O 1
ATOM 1083 N N . TYR A 1 134 ? 22.308 -12.861 -13.297 1.00 44.59 134 TYR A N 1
ATOM 1084 C CA . TYR A 1 134 ? 22.836 -12.000 -14.366 1.00 44.59 134 TYR A CA 1
ATOM 1085 C C . TYR A 1 134 ? 23.552 -10.734 -13.869 1.00 44.59 134 TYR A C 1
ATOM 1087 O O . TYR A 1 134 ? 23.039 -9.625 -14.039 1.00 44.59 134 TYR A O 1
ATOM 1095 N N . PRO A 1 135 ? 24.800 -10.847 -13.378 1.00 42.94 135 PRO A N 1
ATOM 1096 C CA . PRO A 1 135 ? 25.681 -9.687 -13.262 1.00 42.94 135 PRO A CA 1
ATOM 1097 C C . PRO A 1 135 ? 26.163 -9.143 -14.629 1.00 42.94 135 PRO A C 1
ATOM 1099 O O . PRO A 1 135 ? 26.704 -8.043 -14.685 1.00 42.94 135 PRO A O 1
ATOM 1102 N N . TYR A 1 136 ? 25.944 -9.854 -15.748 1.00 44.62 136 TYR A N 1
ATOM 1103 C CA . TYR A 1 136 ? 26.660 -9.598 -17.013 1.00 44.62 136 TYR A CA 1
ATOM 1104 C C . TYR A 1 136 ? 25.879 -8.961 -18.181 1.00 44.62 136 TYR A C 1
ATOM 1106 O O . TYR A 1 136 ? 26.506 -8.536 -19.150 1.00 44.62 136 TYR A O 1
ATOM 1114 N N . TYR A 1 137 ? 24.547 -8.825 -18.145 1.00 43.84 137 TYR A N 1
ATOM 1115 C CA . TYR A 1 137 ? 23.805 -8.403 -19.355 1.00 43.84 137 TYR A CA 1
ATOM 1116 C C . TYR A 1 137 ? 23.711 -6.887 -19.603 1.00 43.84 137 TYR A C 1
ATOM 1118 O O . TYR A 1 137 ? 23.313 -6.471 -20.691 1.00 43.84 137 TYR A O 1
ATOM 1126 N N . PHE A 1 138 ? 24.099 -6.034 -18.648 1.00 47.19 138 PHE A N 1
ATOM 1127 C CA . PHE A 1 138 ? 23.997 -4.576 -18.835 1.00 47.19 138 PHE A CA 1
ATOM 1128 C C . PHE A 1 138 ? 25.283 -3.917 -19.367 1.00 47.19 138 PHE A C 1
ATOM 1130 O O . PHE A 1 138 ? 25.228 -2.804 -19.889 1.00 47.19 138 PHE A O 1
ATOM 1137 N N . SER A 1 139 ? 26.430 -4.607 -19.324 1.00 44.31 139 SER A N 1
ATOM 1138 C CA . SER A 1 139 ? 27.696 -4.069 -19.857 1.00 44.31 139 SER A CA 1
ATOM 1139 C C . SER A 1 139 ? 27.728 -4.045 -21.399 1.00 44.31 139 SER A C 1
ATOM 1141 O O . SER A 1 139 ? 28.336 -3.167 -22.011 1.00 44.31 139 SER A O 1
ATOM 1143 N N . ALA A 1 140 ? 26.976 -4.933 -22.060 1.00 40.25 140 ALA A N 1
ATOM 1144 C CA . ALA A 1 140 ? 26.973 -5.051 -23.522 1.00 40.25 140 ALA A CA 1
ATOM 1145 C C . ALA A 1 140 ? 26.315 -3.865 -24.258 1.00 40.25 140 ALA A C 1
ATOM 1147 O O . ALA A 1 140 ? 26.599 -3.638 -25.435 1.00 40.25 140 ALA A O 1
ATOM 1148 N N . ARG A 1 141 ? 25.461 -3.072 -23.590 1.00 45.81 141 ARG A N 1
ATOM 1149 C CA . ARG A 1 141 ? 24.824 -1.904 -24.226 1.00 45.81 141 ARG A CA 1
ATOM 1150 C C . ARG A 1 141 ? 25.728 -0.665 -24.232 1.00 45.81 141 ARG A C 1
ATOM 1152 O O . ARG A 1 141 ? 25.549 0.197 -25.084 1.00 45.81 141 ARG A O 1
ATOM 1159 N N . LYS A 1 142 ? 26.730 -0.602 -23.344 1.00 40.19 142 LYS A N 1
ATOM 1160 C CA . LYS A 1 142 ? 27.701 0.506 -23.302 1.00 40.19 142 LYS A CA 1
ATOM 1161 C C . LYS A 1 142 ? 28.821 0.353 -24.339 1.00 40.19 142 LYS A C 1
ATOM 1163 O O . LYS A 1 142 ? 29.347 1.358 -24.797 1.00 40.19 142 LYS A O 1
ATOM 1168 N N . SER A 1 143 ? 29.132 -0.871 -24.776 1.00 42.50 143 SER A N 1
ATOM 1169 C CA . SER A 1 143 ? 30.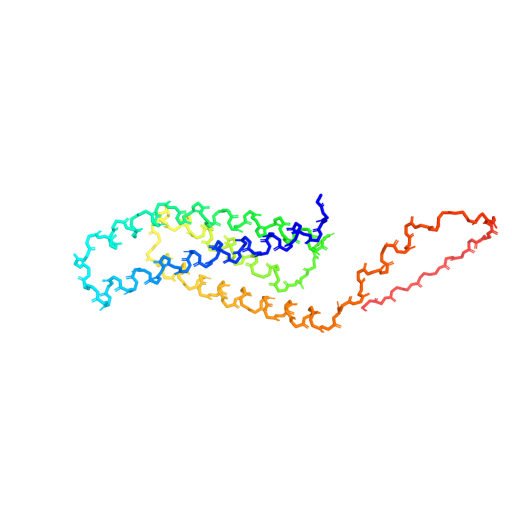122 -1.103 -25.845 1.00 42.50 143 SER A CA 1
ATOM 1170 C C . SER A 1 143 ? 29.605 -0.784 -27.252 1.00 42.50 143 SER A C 1
ATOM 1172 O O . SER A 1 143 ? 30.386 -0.418 -28.121 1.00 42.50 143 SER A O 1
ATOM 1174 N N . ARG A 1 144 ? 28.290 -0.862 -27.499 1.00 45.84 144 ARG A N 1
ATOM 1175 C CA . ARG A 1 144 ? 27.739 -0.661 -28.853 1.00 45.84 144 ARG A CA 1
ATOM 1176 C C . ARG A 1 144 ? 27.507 0.808 -29.237 1.00 45.84 144 ARG A C 1
ATOM 1178 O O . ARG A 1 144 ? 27.201 1.081 -30.388 1.00 45.84 144 ARG A O 1
ATOM 1185 N N . ALA A 1 145 ? 27.670 1.741 -28.297 1.00 47.19 145 ALA A N 1
ATOM 1186 C CA . ALA A 1 145 ? 27.520 3.179 -28.544 1.00 47.19 145 ALA A CA 1
ATOM 1187 C C . ALA A 1 145 ? 28.837 3.887 -28.929 1.00 47.19 145 ALA A C 1
ATOM 1189 O O . ALA A 1 145 ? 28.800 5.069 -29.243 1.00 47.19 145 ALA A O 1
ATOM 1190 N N . ASN A 1 146 ? 29.975 3.177 -28.937 1.00 44.50 146 ASN A N 1
ATOM 1191 C CA . ASN A 1 146 ? 31.302 3.740 -29.239 1.00 44.50 146 ASN A CA 1
ATOM 1192 C C . ASN A 1 146 ? 31.951 3.186 -30.521 1.00 44.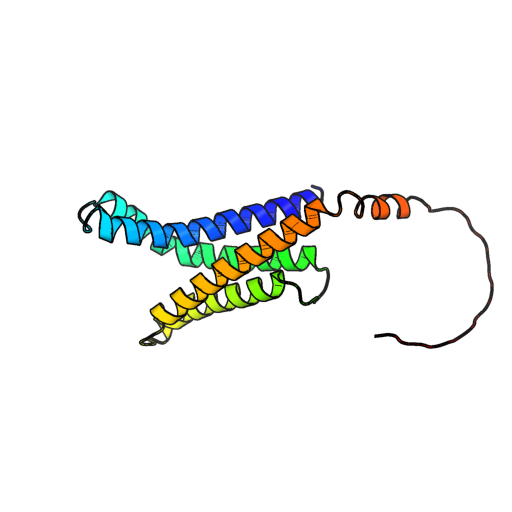50 146 ASN A C 1
ATOM 1194 O O . ASN A 1 146 ? 33.138 3.398 -30.749 1.00 44.50 146 ASN A O 1
ATOM 1198 N N . CYS A 1 147 ? 31.192 2.511 -31.387 1.00 45.50 147 CYS A N 1
ATOM 1199 C CA . CYS A 1 147 ? 31.671 2.122 -32.715 1.00 45.50 147 CYS A CA 1
ATOM 1200 C C . CYS A 1 147 ? 30.950 2.923 -33.803 1.00 45.50 147 CYS A C 1
ATOM 1202 O O . CYS A 1 147 ? 30.230 2.371 -34.629 1.00 45.50 147 CYS A O 1
ATOM 1204 N N . THR A 1 148 ? 31.147 4.240 -33.807 1.00 48.62 148 THR A N 1
ATOM 1205 C CA . THR A 1 148 ? 31.039 5.038 -35.031 1.00 48.62 148 THR A CA 1
ATOM 1206 C C . THR A 1 148 ? 32.418 5.116 -35.673 1.00 48.62 148 THR A C 1
ATOM 1208 O O . THR A 1 148 ? 33.365 5.531 -35.010 1.00 48.62 148 THR A O 1
ATOM 1211 N N . CYS A 1 149 ? 32.471 4.724 -36.951 1.00 46.66 149 CYS A N 1
ATOM 1212 C CA . CYS A 1 149 ? 33.533 4.904 -37.956 1.00 46.66 149 CYS A CA 1
ATOM 1213 C C . CYS A 1 149 ? 34.166 3.601 -38.469 1.00 46.66 149 CYS A C 1
ATOM 1215 O O . CYS A 1 149 ? 35.327 3.301 -38.207 1.00 46.66 149 CYS A O 1
ATOM 1217 N N . ARG A 1 150 ? 33.434 2.889 -39.334 1.00 37.22 150 ARG A N 1
ATOM 1218 C CA . ARG A 1 150 ? 34.031 2.382 -40.576 1.00 37.22 150 ARG A CA 1
ATOM 1219 C C . ARG A 1 150 ? 32.960 2.326 -41.665 1.00 37.22 150 ARG A C 1
ATOM 1221 O O . ARG A 1 150 ? 32.022 1.541 -41.585 1.00 37.22 150 ARG A O 1
ATOM 1228 N N . ALA A 1 151 ? 33.089 3.223 -42.636 1.00 44.47 151 ALA A N 1
ATOM 1229 C CA . ALA A 1 151 ? 32.341 3.183 -43.880 1.00 44.47 151 ALA A CA 1
ATOM 1230 C C . ALA A 1 151 ? 32.707 1.910 -44.656 1.00 44.47 151 ALA A C 1
ATOM 1232 O O . ALA A 1 151 ? 33.892 1.628 -44.823 1.00 44.47 151 ALA A O 1
ATOM 1233 N N . VAL A 1 152 ? 31.703 1.185 -45.150 1.00 42.47 152 VAL A N 1
ATOM 1234 C CA . VAL A 1 152 ? 31.815 0.315 -46.330 1.00 42.47 152 VAL A CA 1
ATOM 1235 C C . VAL A 1 152 ? 30.495 0.447 -47.108 1.00 42.47 152 VAL A C 1
ATOM 1237 O O . VAL A 1 152 ? 29.433 0.379 -46.484 1.00 42.47 152 VAL A O 1
ATOM 1240 N N . PRO A 1 153 ? 30.533 0.711 -48.425 1.00 46.22 153 PRO A N 1
ATOM 1241 C CA . PRO A 1 153 ? 29.346 0.968 -49.233 1.00 46.22 153 PRO A CA 1
ATOM 1242 C C . PRO A 1 153 ? 28.677 -0.328 -49.717 1.00 46.22 153 PRO A C 1
ATOM 1244 O O . PRO A 1 153 ? 29.346 -1.342 -49.861 1.00 46.22 153 PRO A O 1
ATOM 1247 N N . ASN A 1 154 ? 27.375 -0.214 -50.016 1.00 39.12 154 ASN A N 1
ATOM 1248 C CA . ASN A 1 154 ? 26.552 -1.016 -50.940 1.00 39.12 154 ASN A CA 1
ATOM 1249 C C . ASN A 1 154 ? 26.695 -2.551 -50.933 1.00 39.12 154 ASN A C 1
ATOM 1251 O O . ASN A 1 154 ? 27.715 -3.066 -51.363 1.00 39.12 154 ASN A O 1
ATOM 1255 N N . LEU A 1 155 ? 25.591 -3.272 -50.673 1.00 37.38 155 LEU A N 1
ATOM 1256 C CA . LEU A 1 155 ? 25.062 -4.265 -51.627 1.00 37.38 155 LEU A CA 1
ATOM 1257 C C . LEU A 1 155 ? 23.633 -4.743 -51.260 1.00 37.38 155 LEU A C 1
ATOM 1259 O O . LEU A 1 155 ? 23.389 -5.248 -50.169 1.00 37.38 155 LEU A O 1
ATOM 1263 N N . SER A 1 156 ? 22.722 -4.547 -52.221 1.00 35.81 156 SER A N 1
ATOM 1264 C CA . SER A 1 156 ? 21.565 -5.369 -52.638 1.00 35.81 156 SER A CA 1
ATOM 1265 C C . SER A 1 156 ? 20.683 -6.124 -51.620 1.00 35.81 156 SER A C 1
ATOM 1267 O O . SER A 1 156 ? 21.069 -7.143 -51.059 1.00 35.81 156 SER A O 1
ATOM 1269 N N . ILE A 1 157 ? 19.421 -5.675 -51.548 1.00 41.66 157 ILE A N 1
ATOM 1270 C CA . ILE A 1 157 ? 18.164 -6.436 -51.750 1.00 41.66 157 ILE A CA 1
ATOM 1271 C C . ILE A 1 157 ? 18.264 -7.970 -51.609 1.00 41.66 157 ILE A C 1
ATOM 1273 O O . ILE A 1 157 ? 18.828 -8.624 -52.480 1.00 41.66 157 ILE A O 1
ATOM 1277 N N . SER A 1 158 ? 17.550 -8.547 -50.634 1.00 35.03 158 SER A N 1
ATOM 1278 C CA . SER A 1 158 ? 16.675 -9.702 -50.894 1.00 35.03 158 SER A CA 1
ATOM 1279 C C . SER A 1 158 ? 15.664 -9.914 -49.764 1.00 35.03 158 SER A C 1
ATOM 1281 O O . SER A 1 158 ? 15.999 -9.991 -48.584 1.00 35.03 158 SER A O 1
ATOM 1283 N N . SER A 1 159 ? 14.405 -9.971 -50.172 1.00 41.34 159 SER A N 1
ATOM 1284 C CA . SER A 1 159 ? 13.196 -10.277 -49.417 1.00 41.34 159 SER A CA 1
ATOM 1285 C C . SER A 1 159 ? 13.181 -11.743 -48.971 1.00 41.34 159 SER A C 1
ATOM 1287 O O . SER A 1 159 ? 13.460 -12.604 -49.798 1.00 41.34 159 SER A O 1
ATOM 1289 N N . SER A 1 160 ? 12.788 -12.031 -47.724 1.00 37.91 160 SER A N 1
ATOM 1290 C CA . SER A 1 160 ? 12.088 -13.254 -47.246 1.00 37.91 160 SER A CA 1
ATOM 1291 C C . SER A 1 160 ? 11.998 -13.173 -45.712 1.00 37.91 160 SER A C 1
ATOM 1293 O O . SER A 1 160 ? 13.016 -13.003 -45.056 1.00 37.91 160 SER A O 1
ATOM 1295 N N . ILE A 1 161 ? 10.821 -12.991 -45.102 1.00 39.91 161 ILE A N 1
ATOM 1296 C CA . ILE A 1 161 ? 9.804 -14.013 -44.777 1.00 39.91 161 ILE A CA 1
ATOM 1297 C C . ILE A 1 161 ? 10.255 -14.973 -43.650 1.00 39.91 161 ILE A C 1
ATOM 1299 O O . ILE A 1 161 ? 11.338 -15.538 -43.718 1.00 39.91 161 ILE A O 1
ATOM 1303 N N . LEU A 1 162 ? 9.325 -15.182 -42.696 1.00 38.91 162 LEU A N 1
ATOM 1304 C CA . LEU A 1 162 ? 9.240 -16.132 -41.559 1.00 38.91 162 LEU A CA 1
ATOM 1305 C C . LEU A 1 162 ? 9.586 -15.537 -40.181 1.00 38.91 162 LEU A C 1
ATOM 1307 O O . LEU A 1 162 ? 10.725 -15.193 -39.900 1.00 38.91 162 LEU A O 1
ATOM 1311 N N . TYR A 1 163 ? 8.585 -15.188 -39.355 1.00 37.75 163 TYR A N 1
ATOM 1312 C CA . TYR A 1 163 ? 7.754 -16.067 -38.498 1.00 37.75 163 TYR A CA 1
ATOM 1313 C C . TYR A 1 163 ? 8.582 -16.955 -37.566 1.00 37.75 163 TYR A C 1
ATOM 1315 O O . TYR A 1 163 ? 9.352 -17.764 -38.054 1.00 37.75 163 TYR A O 1
ATOM 1323 N N . PHE A 1 164 ? 8.362 -16.815 -36.254 1.00 37.03 164 PHE A N 1
ATOM 1324 C CA . PHE A 1 164 ? 8.253 -17.854 -35.207 1.00 37.03 164 PHE A CA 1
ATOM 1325 C C . PHE A 1 164 ? 8.079 -17.081 -33.878 1.00 37.03 164 PHE A C 1
ATOM 1327 O O . PHE A 1 164 ? 8.895 -16.217 -33.561 1.00 37.03 164 PHE A O 1
ATOM 1334 N N . SER A 1 165 ? 6.860 -17.037 -33.319 1.00 44.69 165 SER A N 1
ATOM 1335 C CA . SER A 1 165 ? 6.337 -17.966 -32.290 1.00 44.69 165 SER A CA 1
ATOM 1336 C C . SER A 1 165 ? 7.175 -17.980 -31.017 1.00 44.69 165 SER A C 1
ATOM 1338 O O . SER A 1 165 ? 8.330 -18.443 -31.083 1.00 44.69 165 SER A O 1
#

Foldseek 3Di:
DDLVVVLVVLLVLLVVLLVLLVVLVVLVVCCVPPVVVPDPVSVVVNVVSVVCNLVSLVVSLVSLVVSVCSVPVDDDDDLSVVLSVLSVVLSVLVPVCVVVVDPCSVVVSVVSSVVNVVSVVVRVVVVVVVVVVDPDDPVVVVVVVPPDDDDDDDDDDDDDDDDDD

pLDDT: mean 72.76, std 17.99, range [35.03, 91.31]